Protein AF-M1ECK9-F1 (afdb_monomer_lite)

Radius of gyration: 35.49 Å; chains: 1; bounding box: 74×38×98 Å

Sequence (138 aa):
LPLVPSKYSMTVMIFIMMLSFYYFSRHVEKLARTLFLWKIEVHDQKERVYEMRRWNEALVTNMLPEHVARHFLGSKKRDEELYSQSYDEIGVMFASLPNFADFYTEESINNGGIECLRFLNEIISDFDSLLDNPKFRV

Structure (mmCIF, N/CA/C/O backbone):
data_AF-M1ECK9-F1
#
_entry.id   AF-M1ECK9-F1
#
loop_
_atom_site.group_PDB
_atom_site.id
_atom_site.type_symbol
_atom_site.label_atom_id
_atom_site.label_alt_id
_atom_site.label_comp_id
_atom_site.label_asym_id
_atom_site.label_entity_id
_atom_site.label_seq_id
_atom_site.pdbx_PDB_ins_code
_atom_site.Cartn_x
_atom_site.Cartn_y
_atom_site.Cartn_z
_atom_site.occupancy
_atom_site.B_iso_or_equiv
_atom_site.auth_seq_id
_atom_site.auth_comp_id
_atom_site.auth_asym_id
_atom_site.auth_atom_id
_atom_site.pdbx_PDB_model_num
ATOM 1 N N . LEU A 1 1 ? 34.138 -11.786 -71.401 1.00 45.06 1 LEU A N 1
ATOM 2 C CA . LEU A 1 1 ? 34.110 -10.950 -70.179 1.00 45.06 1 LEU A CA 1
ATOM 3 C C . LEU A 1 1 ? 34.814 -9.635 -70.494 1.00 45.06 1 LEU A C 1
ATOM 5 O O . LEU A 1 1 ? 36.039 -9.655 -70.552 1.00 45.06 1 LEU A O 1
ATOM 9 N N . PRO A 1 2 ? 34.117 -8.531 -70.807 1.00 53.25 2 PRO A N 1
ATOM 10 C CA . PRO A 1 2 ? 34.822 -7.294 -71.098 1.00 53.25 2 PRO A CA 1
ATOM 11 C C . PRO A 1 2 ? 35.329 -6.685 -69.784 1.00 53.25 2 PRO A C 1
ATOM 13 O O . PRO A 1 2 ? 34.576 -6.534 -68.822 1.00 53.25 2 PRO A O 1
ATOM 16 N N . LEU A 1 3 ? 36.626 -6.377 -69.754 1.00 62.03 3 LEU A N 1
ATOM 17 C CA . LEU A 1 3 ? 37.279 -5.590 -68.713 1.00 62.03 3 LEU A CA 1
ATOM 18 C C . LEU A 1 3 ? 36.614 -4.210 -68.661 1.00 62.03 3 LEU A C 1
ATOM 20 O O . LEU A 1 3 ? 36.785 -3.397 -69.570 1.00 62.03 3 LEU A O 1
ATOM 24 N N . VAL A 1 4 ? 35.868 -3.936 -67.592 1.00 64.38 4 VAL A N 1
ATOM 25 C CA . VAL A 1 4 ? 35.445 -2.570 -67.269 1.00 64.38 4 VAL A CA 1
ATOM 26 C C . VAL A 1 4 ? 36.720 -1.734 -67.080 1.00 64.38 4 VAL A C 1
ATOM 28 O O . VAL A 1 4 ? 37.612 -2.169 -66.345 1.00 64.38 4 VAL A O 1
ATOM 31 N N . PRO A 1 5 ? 36.864 -0.557 -67.720 1.00 67.94 5 PRO A N 1
ATOM 32 C CA . PRO A 1 5 ? 38.068 0.249 -67.564 1.00 67.94 5 PRO A CA 1
ATOM 33 C C . PRO A 1 5 ? 38.258 0.603 -66.082 1.00 67.94 5 PRO A C 1
ATOM 35 O O . PRO A 1 5 ? 37.333 1.111 -65.447 1.00 67.94 5 PRO A O 1
ATOM 38 N N . SER A 1 6 ? 39.456 0.349 -65.539 1.00 68.81 6 SER A N 1
ATOM 39 C CA . SER A 1 6 ? 39.804 0.471 -64.105 1.00 68.81 6 SER A 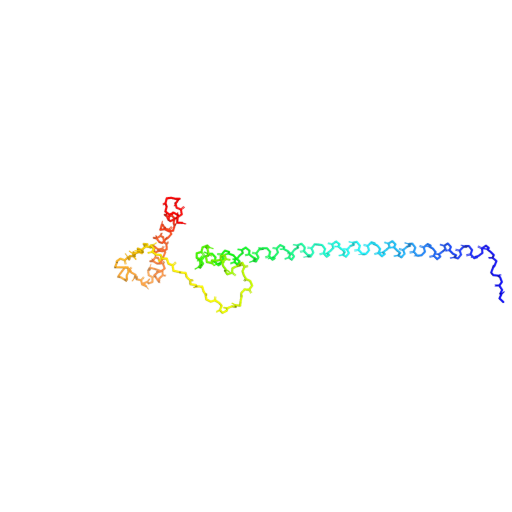CA 1
ATOM 40 C C . SER A 1 6 ? 39.309 1.773 -63.444 1.00 68.81 6 SER A C 1
ATOM 42 O O . SER A 1 6 ? 38.866 1.772 -62.295 1.00 68.81 6 SER A O 1
ATOM 44 N N . LYS A 1 7 ? 39.264 2.875 -64.207 1.00 67.88 7 LYS A N 1
ATOM 45 C CA . LYS A 1 7 ? 38.760 4.175 -63.741 1.00 67.88 7 LYS A CA 1
ATOM 46 C C . LYS A 1 7 ? 37.269 4.171 -63.372 1.00 67.88 7 LYS A C 1
ATOM 48 O O . LYS A 1 7 ? 36.920 4.724 -62.337 1.00 67.88 7 LYS A O 1
ATOM 53 N N . TYR A 1 8 ? 36.405 3.522 -64.156 1.00 80.44 8 TYR A N 1
ATOM 54 C CA . TYR A 1 8 ? 34.968 3.442 -63.852 1.00 80.44 8 TYR A CA 1
ATOM 55 C C . TYR A 1 8 ? 34.679 2.458 -62.714 1.00 80.44 8 TYR A C 1
ATOM 57 O O . TYR A 1 8 ? 33.779 2.695 -61.912 1.00 80.44 8 TYR A O 1
ATOM 65 N N . SER A 1 9 ? 35.483 1.394 -62.597 1.00 84.31 9 SER A N 1
ATOM 66 C CA . SER A 1 9 ? 35.371 0.420 -61.504 1.00 84.31 9 SER A CA 1
ATOM 67 C C . SER A 1 9 ? 35.571 1.076 -60.132 1.00 84.31 9 SER A C 1
ATOM 69 O O . SER A 1 9 ? 34.772 0.856 -59.225 1.00 84.31 9 SER A O 1
ATOM 71 N N . MET A 1 10 ? 36.591 1.930 -59.985 1.00 86.88 10 MET A N 1
ATOM 72 C CA . MET A 1 10 ? 36.863 2.636 -58.725 1.00 86.88 10 MET A CA 1
ATOM 73 C C . MET A 1 10 ? 35.740 3.606 -58.344 1.00 86.88 10 MET A C 1
ATOM 75 O O . MET A 1 10 ? 35.303 3.628 -57.195 1.00 86.88 10 MET A O 1
ATOM 79 N N . THR A 1 11 ? 35.223 4.377 -59.305 1.00 89.19 11 THR A N 1
ATOM 80 C CA . THR A 1 11 ? 34.117 5.314 -59.056 1.00 89.19 11 THR A CA 1
ATOM 81 C C . THR A 1 11 ? 32.846 4.591 -58.608 1.00 89.19 11 THR A C 1
ATOM 83 O O . THR A 1 11 ? 32.197 5.038 -57.664 1.00 89.19 11 THR A O 1
ATOM 86 N N . VAL A 1 12 ? 32.515 3.450 -59.224 1.00 91.31 12 VAL A N 1
ATOM 87 C CA . VAL A 1 12 ? 31.355 2.632 -58.832 1.00 91.31 12 VAL A CA 1
ATOM 88 C C . VAL A 1 12 ? 31.518 2.078 -57.414 1.00 91.31 12 VAL A C 1
ATOM 90 O O . VAL A 1 12 ? 30.580 2.156 -56.622 1.00 91.31 12 VAL A O 1
ATOM 93 N N . MET A 1 13 ? 32.707 1.585 -57.049 1.00 91.69 13 MET A N 1
ATOM 94 C CA . MET A 1 13 ? 32.967 1.092 -55.690 1.00 91.69 13 MET A CA 1
ATOM 95 C C . MET A 1 13 ? 32.823 2.190 -54.630 1.00 91.69 13 MET A C 1
ATOM 97 O O . MET A 1 13 ? 32.212 1.953 -53.588 1.00 91.69 13 MET A O 1
ATOM 101 N N . ILE A 1 14 ? 33.321 3.399 -54.904 1.00 92.50 14 ILE A N 1
ATOM 102 C CA . ILE A 1 14 ? 33.168 4.553 -54.003 1.00 92.50 14 ILE A CA 1
ATOM 103 C C . ILE A 1 14 ? 31.688 4.913 -53.834 1.00 92.50 14 ILE A C 1
ATOM 105 O O . ILE A 1 14 ? 31.247 5.175 -52.716 1.00 92.50 14 ILE A O 1
ATOM 109 N N . PHE A 1 15 ? 30.903 4.878 -54.914 1.00 94.75 15 PHE A N 1
ATOM 110 C CA . PHE A 1 15 ? 29.468 5.162 -54.859 1.00 94.75 15 PHE A CA 1
ATOM 111 C C . PHE A 1 15 ? 28.708 4.140 -54.001 1.00 94.75 15 PHE A C 1
ATOM 113 O O . PHE A 1 15 ? 27.903 4.515 -53.149 1.00 94.75 15 PHE A O 1
ATOM 120 N N . ILE A 1 16 ? 29.002 2.847 -54.174 1.00 95.62 16 ILE A N 1
ATOM 121 C CA . ILE A 1 16 ? 28.416 1.765 -53.368 1.00 95.62 16 ILE A CA 1
ATOM 122 C C . ILE A 1 16 ? 28.801 1.922 -51.894 1.00 95.62 16 ILE A C 1
ATOM 124 O O . ILE A 1 16 ? 27.951 1.794 -51.010 1.00 95.62 16 ILE A O 1
ATOM 128 N N . MET A 1 17 ? 30.066 2.239 -51.618 1.00 96.00 17 MET A N 1
ATOM 129 C CA . MET A 1 17 ? 30.554 2.486 -50.265 1.00 96.00 17 MET A CA 1
ATOM 130 C C . MET A 1 17 ? 29.840 3.687 -49.625 1.00 96.00 17 MET A C 1
ATOM 132 O O . MET A 1 17 ? 29.380 3.585 -48.490 1.00 96.00 17 MET A O 1
ATOM 136 N N . MET A 1 18 ? 29.675 4.794 -50.356 1.00 96.88 18 MET A N 1
ATOM 137 C CA . MET A 1 18 ? 28.958 5.983 -49.882 1.00 96.88 18 MET A CA 1
ATOM 138 C C . MET A 1 18 ? 27.501 5.662 -49.527 1.00 96.88 18 MET A C 1
ATOM 140 O O . MET A 1 18 ? 27.041 6.019 -48.442 1.00 96.88 18 MET A O 1
ATOM 144 N N . LEU A 1 19 ? 26.786 4.956 -50.409 1.00 97.31 19 LEU A N 1
ATOM 145 C CA . LEU A 1 19 ? 25.414 4.517 -50.147 1.00 97.31 19 LEU A CA 1
ATOM 146 C C . LEU A 1 19 ? 25.354 3.604 -48.918 1.00 97.31 19 LEU A C 1
ATOM 148 O O . LEU A 1 19 ? 24.500 3.793 -48.056 1.00 97.31 19 LEU A O 1
ATOM 152 N N . SER A 1 20 ? 26.290 2.663 -48.792 1.00 97.31 20 SER A N 1
ATOM 153 C CA . SER A 1 20 ? 26.352 1.743 -47.650 1.00 97.31 20 SER A CA 1
ATOM 154 C C . SER A 1 20 ? 26.559 2.489 -46.332 1.00 97.31 20 SER A C 1
ATOM 156 O O . SER A 1 20 ? 25.827 2.247 -45.373 1.00 97.31 20 SER A O 1
ATOM 158 N N . PHE A 1 21 ? 27.490 3.449 -46.286 1.00 97.75 21 PHE A N 1
ATOM 159 C CA . PHE A 1 21 ? 27.703 4.290 -45.105 1.00 97.75 21 PHE A CA 1
ATOM 160 C C . PHE A 1 21 ? 26.487 5.156 -44.781 1.00 97.75 21 PHE A C 1
ATOM 162 O O . PHE A 1 21 ? 26.138 5.297 -43.608 1.00 97.75 21 PHE A O 1
ATOM 169 N N . TYR A 1 22 ? 25.808 5.695 -45.796 1.00 97.25 22 TYR A N 1
ATOM 170 C CA . TYR A 1 22 ? 24.571 6.445 -45.602 1.00 97.25 22 TYR A CA 1
ATOM 171 C C . TYR A 1 22 ? 23.481 5.573 -44.963 1.00 97.25 22 TYR A C 1
ATOM 173 O O . TYR A 1 22 ? 22.895 5.957 -43.948 1.00 97.25 22 TYR A O 1
ATOM 181 N N . TYR A 1 23 ? 23.242 4.375 -45.507 1.00 97.94 23 TYR A N 1
ATOM 182 C CA . TYR A 1 23 ? 22.274 3.430 -44.949 1.00 97.94 23 TYR A CA 1
ATOM 183 C C . TYR A 1 23 ? 22.650 2.991 -43.535 1.00 97.94 23 TYR A C 1
ATOM 185 O O . TYR A 1 23 ? 21.785 2.970 -42.661 1.00 97.94 23 TYR A O 1
ATOM 193 N N . PHE A 1 24 ? 23.925 2.694 -43.288 1.00 97.62 24 PHE A N 1
ATOM 194 C CA . PHE A 1 24 ? 24.412 2.308 -41.968 1.00 97.62 24 PHE A CA 1
ATOM 195 C C . PHE A 1 24 ? 24.209 3.427 -40.940 1.00 97.62 24 PHE A C 1
ATOM 197 O O . PHE A 1 24 ? 23.652 3.186 -39.871 1.00 97.62 24 PHE A O 1
ATOM 204 N N . SER A 1 25 ? 24.567 4.667 -41.284 1.00 96.88 25 SER A N 1
ATOM 205 C CA . SER A 1 25 ? 24.356 5.834 -40.422 1.00 96.88 25 SER A CA 1
ATOM 206 C C . SER A 1 25 ? 22.873 6.026 -40.084 1.00 96.88 25 SER A C 1
ATOM 208 O O . SER A 1 25 ? 22.512 6.153 -38.912 1.00 96.88 25 SER A O 1
ATOM 210 N N . ARG A 1 26 ? 21.989 5.933 -41.087 1.00 97.44 26 ARG A N 1
ATOM 211 C CA . ARG A 1 26 ? 20.533 5.991 -40.883 1.00 97.44 26 ARG A CA 1
ATOM 212 C C . ARG A 1 26 ? 20.005 4.840 -40.030 1.00 97.44 26 ARG A C 1
ATOM 214 O O . ARG A 1 26 ? 19.093 5.046 -39.233 1.00 97.44 26 ARG A O 1
ATOM 221 N N . HIS A 1 27 ? 20.544 3.637 -40.198 1.00 97.44 27 HIS A N 1
ATOM 222 C CA . HIS A 1 27 ? 20.158 2.469 -39.413 1.00 97.44 27 HIS A CA 1
ATOM 223 C C . HIS A 1 27 ? 20.534 2.643 -37.936 1.00 97.44 27 HIS A C 1
ATOM 225 O O . HIS A 1 27 ? 19.696 2.420 -37.065 1.00 97.44 27 HIS A O 1
ATOM 231 N N . VAL A 1 28 ? 21.758 3.098 -37.652 1.00 98.12 28 VAL A N 1
ATOM 232 C CA . VAL A 1 28 ? 22.225 3.377 -36.284 1.00 98.12 28 VAL A CA 1
ATOM 233 C C . VAL A 1 28 ? 21.376 4.465 -35.624 1.00 98.12 28 VAL A C 1
ATOM 235 O O . VAL A 1 28 ? 20.962 4.293 -34.480 1.00 98.12 28 VAL A O 1
ATOM 238 N N . GLU A 1 29 ? 21.047 5.544 -36.342 1.00 97.81 29 GLU A N 1
ATOM 239 C CA . GLU A 1 29 ? 20.184 6.610 -35.818 1.00 97.81 29 GLU A CA 1
ATOM 240 C C . GLU A 1 29 ? 18.790 6.081 -35.437 1.00 97.81 29 GLU A C 1
ATOM 242 O O . GLU A 1 29 ? 18.288 6.364 -34.347 1.00 97.81 29 GLU A O 1
ATOM 247 N N . LYS A 1 30 ? 18.170 5.276 -36.311 1.00 97.69 30 LYS A N 1
ATOM 248 C CA . LYS A 1 30 ? 16.866 4.654 -36.036 1.00 97.69 30 LYS A CA 1
ATOM 249 C C . LYS A 1 30 ? 16.932 3.728 -34.826 1.00 97.69 30 LYS A C 1
ATOM 251 O O . LYS A 1 30 ? 16.093 3.842 -33.939 1.00 97.69 30 LYS A O 1
ATOM 256 N N . LEU A 1 31 ? 17.947 2.867 -34.761 1.00 97.88 31 LEU A N 1
ATOM 257 C CA . LEU A 1 31 ? 18.145 1.940 -33.650 1.00 97.88 31 LEU A CA 1
ATOM 258 C C . LEU A 1 31 ? 18.339 2.686 -32.323 1.00 97.88 31 LEU A C 1
ATOM 260 O O . LEU A 1 31 ? 17.712 2.329 -31.329 1.00 97.88 31 LEU A O 1
ATOM 264 N N . ALA A 1 32 ? 19.124 3.767 -32.314 1.00 97.69 32 ALA A N 1
ATOM 265 C CA . ALA A 1 32 ? 19.313 4.603 -31.132 1.00 97.69 32 ALA A CA 1
ATOM 266 C C . ALA A 1 32 ? 17.997 5.244 -30.658 1.00 97.69 32 ALA A C 1
ATOM 268 O O . ALA A 1 32 ? 17.695 5.216 -29.465 1.00 97.69 32 ALA A O 1
ATOM 269 N N . ARG A 1 33 ? 17.178 5.769 -31.583 1.00 97.94 33 ARG A N 1
ATOM 270 C CA . ARG A 1 33 ? 15.860 6.341 -31.255 1.00 97.94 33 ARG A CA 1
ATOM 271 C C . ARG A 1 33 ? 14.902 5.286 -30.703 1.00 97.94 33 ARG A C 1
ATOM 273 O O . ARG A 1 33 ? 14.249 5.538 -29.696 1.00 97.94 33 ARG A O 1
ATOM 280 N N . THR A 1 34 ? 14.841 4.104 -31.314 1.00 97.94 34 THR A N 1
ATOM 281 C CA . THR A 1 34 ? 13.994 3.005 -30.828 1.00 97.94 34 THR A CA 1
ATOM 282 C C . THR A 1 34 ? 14.428 2.536 -29.443 1.00 97.94 34 THR A C 1
ATOM 284 O O . THR A 1 34 ? 13.582 2.400 -28.565 1.00 97.94 34 THR A O 1
ATOM 287 N N . LEU A 1 35 ? 15.733 2.361 -29.210 1.00 98.06 35 LEU A N 1
ATOM 288 C CA . LEU A 1 35 ? 16.261 1.998 -27.892 1.00 98.06 35 LEU A CA 1
ATOM 289 C C . LEU A 1 35 ? 15.927 3.046 -26.832 1.00 98.06 35 LEU A C 1
ATOM 291 O O . LEU A 1 35 ? 15.585 2.692 -25.707 1.00 98.06 35 LEU A O 1
ATOM 295 N N . PHE A 1 36 ? 16.004 4.329 -27.183 1.00 97.75 36 PHE A N 1
ATOM 296 C CA . PHE A 1 36 ? 15.632 5.406 -26.276 1.00 97.75 36 PHE A CA 1
ATOM 297 C C . PHE A 1 36 ? 14.145 5.352 -25.905 1.00 97.75 36 PHE A C 1
ATOM 299 O O . PHE A 1 36 ? 13.814 5.404 -24.722 1.00 97.75 36 PHE A O 1
ATOM 306 N N . LEU A 1 37 ? 13.259 5.177 -26.890 1.00 98.00 37 LEU A N 1
ATOM 307 C CA . LEU A 1 37 ? 11.820 5.044 -26.647 1.00 98.00 37 LEU A CA 1
ATOM 308 C C . LEU A 1 37 ? 11.496 3.811 -25.798 1.00 98.00 37 LEU A C 1
ATOM 310 O O . LEU A 1 37 ? 10.756 3.916 -24.827 1.00 98.00 37 LEU A O 1
ATOM 314 N N . TRP A 1 38 ? 12.101 2.660 -26.101 1.00 98.19 38 TRP A N 1
ATOM 315 C CA . TRP A 1 38 ? 11.945 1.450 -25.291 1.00 98.19 38 TRP A CA 1
ATOM 316 C C . TRP A 1 38 ? 12.459 1.628 -23.866 1.00 98.19 38 TRP A C 1
ATOM 318 O O . TRP A 1 38 ? 11.846 1.130 -22.929 1.00 98.19 38 TRP A O 1
ATOM 328 N N . LYS A 1 39 ? 13.564 2.355 -23.679 1.00 98.00 39 LYS A N 1
ATOM 329 C CA . LYS A 1 39 ? 14.086 2.663 -22.346 1.00 98.00 39 LYS A CA 1
ATOM 330 C C . LYS A 1 39 ? 13.096 3.503 -21.538 1.00 98.00 39 LYS A C 1
ATOM 332 O O . LYS A 1 39 ? 12.933 3.229 -20.352 1.00 98.00 39 LYS A O 1
ATOM 337 N N . ILE A 1 40 ? 12.460 4.498 -22.160 1.00 97.56 40 ILE A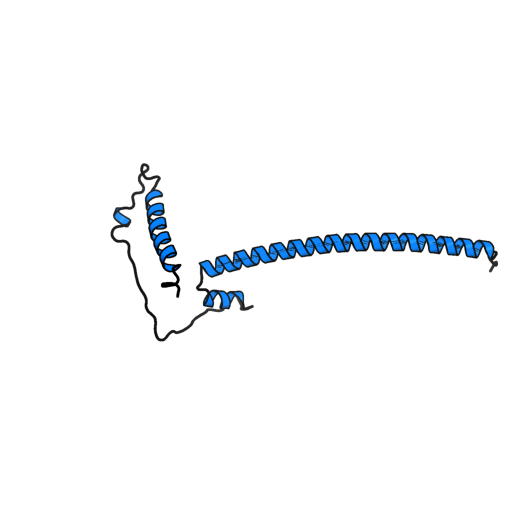 N 1
ATOM 338 C CA . ILE A 1 40 ? 11.415 5.307 -21.515 1.00 97.56 40 ILE A CA 1
ATOM 339 C C . ILE A 1 40 ? 10.220 4.428 -21.151 1.00 97.56 40 ILE A C 1
ATOM 341 O O . ILE A 1 40 ? 9.810 4.434 -19.997 1.00 97.56 40 ILE A O 1
ATOM 345 N N . GLU A 1 41 ? 9.722 3.627 -22.092 1.00 97.69 41 GLU A N 1
ATOM 346 C CA . GLU A 1 41 ? 8.576 2.743 -21.857 1.00 97.69 41 GLU A CA 1
ATOM 347 C C . GLU A 1 41 ? 8.848 1.764 -20.707 1.00 97.69 41 GLU A C 1
ATOM 349 O O . GLU A 1 41 ? 8.057 1.642 -19.780 1.00 97.69 41 GLU A O 1
ATOM 354 N N . VAL A 1 42 ? 10.011 1.107 -20.701 1.00 98.31 42 VAL A N 1
ATOM 355 C CA . VAL A 1 42 ? 10.399 0.196 -19.613 1.00 98.31 42 VAL A CA 1
ATOM 356 C C . VAL A 1 42 ? 10.502 0.928 -18.275 1.00 98.31 42 VAL A C 1
ATOM 358 O O . VAL A 1 42 ? 10.171 0.351 -17.239 1.00 98.31 42 VAL A O 1
ATOM 361 N N . HIS A 1 43 ? 10.968 2.177 -18.268 1.00 97.75 43 HIS A N 1
ATOM 362 C CA . HIS A 1 43 ? 11.053 2.973 -17.048 1.00 97.75 43 HIS A CA 1
ATOM 363 C C . HIS A 1 43 ? 9.667 3.313 -16.488 1.00 97.75 43 HIS A C 1
ATOM 365 O O . HIS A 1 43 ? 9.428 3.092 -15.305 1.00 97.75 43 HIS A O 1
ATOM 371 N N . ASP A 1 44 ? 8.755 3.754 -17.347 1.00 97.88 44 ASP A N 1
ATOM 372 C CA . ASP A 1 44 ? 7.374 4.096 -17.007 1.00 97.88 44 ASP A CA 1
ATOM 373 C C . ASP A 1 44 ? 6.573 2.862 -16.539 1.00 97.88 44 ASP A C 1
ATOM 375 O O . ASP A 1 44 ? 5.918 2.874 -15.497 1.00 97.88 44 ASP A O 1
ATOM 379 N N . GLN A 1 45 ? 6.722 1.722 -17.225 1.00 97.12 45 GLN A N 1
ATOM 380 C CA . GLN A 1 45 ? 6.162 0.441 -16.773 1.00 97.12 45 GLN A CA 1
ATOM 381 C C . GLN A 1 45 ? 6.716 0.024 -15.406 1.00 97.12 45 GLN A C 1
ATOM 383 O O . GLN A 1 45 ? 5.976 -0.451 -14.544 1.00 97.12 45 GLN A O 1
ATOM 388 N N . LYS A 1 46 ? 8.023 0.205 -15.188 1.00 97.50 46 LYS A N 1
ATOM 389 C CA . LYS A 1 46 ? 8.668 -0.092 -13.908 1.00 97.50 46 LYS A CA 1
ATOM 390 C C . LYS A 1 46 ? 8.093 0.782 -12.791 1.00 97.50 46 LYS A C 1
ATOM 392 O O . LYS A 1 46 ? 7.814 0.254 -11.719 1.00 97.50 46 LYS A O 1
ATOM 397 N N . GLU A 1 47 ? 7.892 2.073 -13.033 1.00 97.69 47 GLU A N 1
ATOM 398 C CA . GLU A 1 47 ? 7.293 3.000 -12.068 1.00 97.69 47 GLU A CA 1
ATOM 399 C C . GLU A 1 47 ? 5.856 2.602 -11.709 1.00 97.69 47 GLU A C 1
ATOM 401 O O . GLU A 1 47 ? 5.568 2.392 -10.530 1.00 97.69 47 GLU A O 1
ATOM 406 N N . ARG A 1 48 ? 5.004 2.329 -12.707 1.00 96.94 48 ARG A N 1
ATOM 407 C CA . ARG A 1 48 ? 3.643 1.809 -12.480 1.00 96.94 48 ARG A CA 1
ATOM 408 C C . ARG A 1 48 ? 3.616 0.544 -11.624 1.00 96.94 48 ARG A C 1
ATOM 410 O O . ARG A 1 48 ? 2.795 0.419 -10.717 1.00 96.94 48 ARG A O 1
ATOM 417 N N . VAL A 1 49 ? 4.512 -0.406 -11.897 1.00 96.06 49 VAL A N 1
ATOM 418 C CA . VAL A 1 49 ? 4.604 -1.651 -11.119 1.00 96.06 49 VAL A CA 1
ATOM 419 C C . VAL A 1 49 ? 5.019 -1.374 -9.673 1.00 96.06 49 VAL A C 1
ATOM 421 O O . VAL A 1 49 ? 4.498 -2.017 -8.760 1.00 96.06 49 VAL A O 1
ATOM 424 N N . TYR A 1 50 ? 5.921 -0.420 -9.427 1.00 95.88 50 TYR A N 1
ATOM 425 C CA . TYR A 1 50 ? 6.279 -0.039 -8.059 1.00 95.88 50 TYR A CA 1
ATOM 426 C C . TYR A 1 50 ? 5.130 0.616 -7.309 1.00 95.88 50 TYR A C 1
ATOM 428 O O . TYR A 1 50 ? 4.928 0.294 -6.139 1.00 95.88 50 TYR A O 1
ATOM 436 N N . GLU A 1 51 ? 4.387 1.511 -7.955 1.00 96.12 51 GLU A N 1
ATOM 437 C CA . GLU A 1 51 ? 3.210 2.122 -7.343 1.00 96.12 51 GLU A CA 1
ATOM 438 C C . GLU A 1 51 ? 2.187 1.051 -6.986 1.00 96.12 51 GLU A C 1
ATOM 440 O O . GLU A 1 51 ? 1.789 0.950 -5.828 1.00 96.12 51 GLU A O 1
ATOM 445 N N . MET A 1 52 ? 1.838 0.182 -7.936 1.00 93.50 52 MET A N 1
ATOM 446 C CA . MET A 1 52 ? 0.904 -0.918 -7.703 1.00 93.50 52 MET A CA 1
ATOM 447 C C . MET A 1 52 ? 1.355 -1.819 -6.551 1.00 93.50 52 MET A C 1
ATOM 449 O O . MET A 1 52 ? 0.543 -2.193 -5.707 1.00 93.50 52 MET A O 1
ATOM 453 N N . ARG A 1 53 ? 2.653 -2.134 -6.475 1.00 91.62 53 ARG A N 1
ATOM 454 C CA . ARG A 1 53 ? 3.211 -2.908 -5.364 1.00 91.62 53 ARG A CA 1
ATOM 455 C C . ARG A 1 53 ? 3.049 -2.185 -4.029 1.00 91.62 53 ARG A C 1
ATOM 457 O O . ARG A 1 53 ? 2.647 -2.824 -3.067 1.00 91.62 53 ARG A O 1
ATOM 464 N N . ARG A 1 54 ? 3.330 -0.880 -3.972 1.00 92.75 54 ARG A N 1
ATOM 465 C CA . ARG A 1 54 ? 3.188 -0.068 -2.754 1.00 92.75 54 ARG A CA 1
ATOM 466 C C . ARG A 1 54 ? 1.735 -0.013 -2.283 1.00 92.75 54 ARG A C 1
ATOM 468 O O . ARG A 1 54 ? 1.482 -0.194 -1.099 1.00 92.75 54 ARG A O 1
ATOM 475 N N . TRP A 1 55 ? 0.795 0.206 -3.202 1.00 92.75 55 TRP A N 1
ATOM 476 C CA . TRP A 1 55 ? -0.636 0.205 -2.894 1.00 92.75 55 TRP A CA 1
ATOM 477 C C . TRP A 1 55 ? -1.108 -1.162 -2.397 1.00 92.75 55 TRP A C 1
ATOM 479 O O . TRP A 1 55 ? -1.807 -1.234 -1.394 1.00 92.75 55 TRP A O 1
ATOM 489 N N . ASN A 1 56 ? -0.695 -2.246 -3.057 1.00 90.38 56 ASN A N 1
ATOM 490 C CA . ASN A 1 56 ? -1.048 -3.602 -2.640 1.00 90.38 56 ASN A CA 1
ATOM 491 C C . ASN A 1 56 ? -0.476 -3.932 -1.251 1.00 90.38 56 ASN A C 1
ATOM 493 O O . ASN A 1 56 ? -1.196 -4.405 -0.380 1.00 90.38 56 ASN A O 1
ATOM 497 N N . GLU A 1 57 ? 0.792 -3.598 -1.007 1.00 90.88 57 GLU A N 1
ATOM 498 C CA . GLU A 1 57 ? 1.423 -3.776 0.301 1.00 90.88 57 GLU A CA 1
ATOM 499 C C . GLU A 1 57 ? 0.676 -3.005 1.399 1.00 90.88 57 GLU A C 1
ATOM 501 O O . GLU A 1 57 ? 0.318 -3.610 2.405 1.00 90.88 57 GLU A O 1
ATOM 506 N N . ALA A 1 58 ? 0.339 -1.731 1.164 1.00 91.31 58 ALA A N 1
ATOM 507 C CA . ALA A 1 58 ? -0.432 -0.917 2.106 1.00 91.31 58 ALA A CA 1
ATOM 508 C C . ALA A 1 58 ? -1.830 -1.496 2.394 1.00 91.31 58 ALA A C 1
ATOM 510 O O . ALA A 1 58 ? -2.280 -1.509 3.539 1.00 91.31 58 ALA A O 1
ATOM 511 N N . LEU A 1 59 ? -2.520 -2.008 1.369 1.00 92.19 59 LEU A N 1
ATOM 512 C CA . LEU A 1 59 ? -3.823 -2.655 1.534 1.00 92.19 59 LEU A CA 1
ATOM 513 C C . LEU A 1 59 ? -3.721 -3.922 2.386 1.00 92.19 59 LEU A C 1
ATOM 515 O O . LEU A 1 59 ? -4.539 -4.130 3.279 1.00 92.19 59 LEU A O 1
ATOM 519 N N . VAL A 1 60 ? -2.712 -4.757 2.137 1.00 90.19 60 VAL A N 1
ATOM 520 C CA . VAL A 1 60 ? -2.511 -5.996 2.895 1.00 90.19 60 VAL A CA 1
ATOM 521 C C . VAL A 1 60 ? -2.161 -5.695 4.351 1.00 90.19 60 VAL A C 1
ATOM 523 O O . VAL A 1 60 ? -2.717 -6.333 5.242 1.00 90.19 60 VAL A O 1
ATOM 526 N N . THR A 1 61 ? -1.310 -4.702 4.619 1.00 89.88 61 THR A N 1
ATOM 527 C CA . THR A 1 61 ? -0.956 -4.306 5.994 1.00 89.88 61 THR A CA 1
ATOM 528 C C . THR A 1 61 ? -2.105 -3.651 6.757 1.00 89.88 61 THR A C 1
ATOM 530 O O . THR A 1 61 ? -2.106 -3.691 7.980 1.00 89.88 61 THR A O 1
ATOM 533 N N . ASN A 1 62 ? -3.099 -3.086 6.064 1.00 90.81 62 ASN A N 1
ATOM 534 C CA . ASN A 1 62 ? -4.316 -2.578 6.706 1.00 90.81 62 ASN A CA 1
ATOM 535 C C . ASN A 1 62 ? -5.274 -3.701 7.139 1.00 90.81 62 ASN A C 1
ATOM 537 O O . ASN A 1 62 ? -6.115 -3.484 8.005 1.00 90.81 62 ASN A O 1
ATOM 541 N N . MET A 1 63 ? -5.182 -4.888 6.530 1.00 91.19 63 MET A N 1
ATOM 542 C CA . MET A 1 63 ? -6.045 -6.032 6.855 1.00 91.19 63 MET A CA 1
ATOM 543 C C . MET A 1 63 ? -5.375 -7.045 7.786 1.00 91.19 63 MET A C 1
ATOM 545 O O . MET A 1 63 ? -6.060 -7.730 8.543 1.00 91.19 63 MET A O 1
ATOM 549 N N . LEU A 1 64 ? -4.051 -7.189 7.694 1.00 91.94 64 LEU A N 1
ATOM 550 C CA . LEU A 1 64 ? -3.285 -8.223 8.382 1.00 91.94 64 LEU A CA 1
ATOM 551 C C . LEU A 1 64 ? -2.168 -7.610 9.235 1.00 91.94 64 LEU A C 1
ATOM 553 O O . LEU A 1 64 ? -1.508 -6.671 8.786 1.00 91.94 64 LEU A O 1
ATOM 557 N N . PRO A 1 65 ? -1.855 -8.201 10.403 1.00 90.56 65 PRO A N 1
ATOM 558 C CA . PRO A 1 65 ? -0.663 -7.836 11.162 1.00 90.56 65 PRO A CA 1
ATOM 559 C C . PRO A 1 65 ? 0.614 -7.960 10.317 1.00 90.56 65 PRO A C 1
ATOM 561 O O . PRO A 1 65 ? 0.732 -8.866 9.489 1.00 90.56 65 PRO A O 1
ATOM 564 N N . GLU A 1 66 ? 1.613 -7.107 10.571 1.00 87.38 66 GLU A N 1
ATOM 565 C CA . GLU A 1 66 ? 2.820 -6.982 9.734 1.00 87.38 66 GLU A CA 1
ATOM 566 C C . GLU A 1 66 ? 3.541 -8.322 9.481 1.00 87.38 66 GLU A C 1
ATOM 568 O O . GLU A 1 66 ? 3.931 -8.634 8.353 1.00 87.38 66 GLU A O 1
ATOM 573 N N . HIS A 1 67 ? 3.698 -9.154 10.514 1.00 87.94 67 HIS A N 1
ATOM 574 C CA . HIS A 1 67 ? 4.372 -10.451 10.391 1.00 87.94 67 HIS A CA 1
ATOM 575 C C . HIS A 1 67 ? 3.586 -11.451 9.525 1.00 87.94 67 HIS A C 1
ATOM 577 O O . HIS A 1 67 ? 4.193 -12.230 8.787 1.00 87.94 67 HIS A O 1
ATOM 583 N N . VAL A 1 68 ? 2.250 -11.393 9.563 1.00 89.50 68 VAL A N 1
ATOM 584 C CA . VAL A 1 68 ? 1.364 -12.214 8.726 1.00 89.50 68 VAL A CA 1
ATOM 585 C C . VAL A 1 68 ? 1.377 -11.694 7.289 1.00 89.50 68 VAL A C 1
ATOM 587 O O . VAL A 1 68 ? 1.537 -12.475 6.356 1.00 89.50 68 VAL A O 1
ATOM 590 N N . ALA A 1 69 ? 1.312 -10.374 7.090 1.00 89.62 69 ALA A N 1
ATOM 591 C CA . ALA A 1 69 ? 1.399 -9.749 5.770 1.00 89.62 69 ALA A CA 1
ATOM 592 C C . ALA A 1 69 ? 2.683 -10.159 5.025 1.00 89.62 69 ALA A C 1
ATOM 594 O O . ALA A 1 69 ? 2.632 -10.551 3.858 1.00 89.62 69 ALA A O 1
ATOM 595 N N . ARG A 1 70 ? 3.835 -10.166 5.713 1.00 86.12 70 ARG A N 1
ATOM 596 C CA . ARG A 1 70 ? 5.116 -10.627 5.143 1.00 86.12 70 ARG A CA 1
ATOM 597 C C . ARG A 1 70 ? 5.080 -12.089 4.690 1.00 86.12 70 ARG A C 1
ATOM 599 O O . ARG A 1 70 ? 5.721 -12.419 3.692 1.00 86.12 70 ARG A O 1
ATOM 606 N N . HIS A 1 71 ? 4.335 -12.954 5.383 1.00 86.25 71 HIS A N 1
ATOM 607 C CA . HIS A 1 71 ? 4.168 -14.356 4.990 1.00 86.25 71 HIS A CA 1
ATOM 608 C C . HIS A 1 71 ? 3.505 -14.482 3.612 1.00 86.25 71 HIS A C 1
ATOM 610 O O . HIS A 1 71 ? 3.972 -15.255 2.773 1.00 86.25 71 HIS A O 1
ATOM 616 N N . PHE A 1 72 ? 2.458 -13.691 3.364 1.00 84.00 72 PHE A N 1
ATOM 617 C CA . PHE A 1 72 ? 1.695 -13.721 2.113 1.00 84.00 72 PHE A CA 1
ATOM 618 C C . PHE A 1 72 ? 2.360 -12.926 0.980 1.00 84.00 72 PHE A C 1
ATOM 620 O O . PHE A 1 72 ? 2.340 -13.366 -0.165 1.00 84.00 72 PHE A O 1
ATOM 627 N N . LEU A 1 73 ? 3.020 -11.803 1.278 1.00 84.38 73 LEU A N 1
ATOM 628 C CA . LEU A 1 73 ? 3.707 -10.986 0.266 1.00 84.38 73 LEU A CA 1
ATOM 629 C C . LEU A 1 73 ? 5.047 -11.592 -0.194 1.00 84.38 73 LEU A C 1
ATOM 631 O O . LEU A 1 73 ? 5.494 -11.333 -1.312 1.00 84.38 73 LEU A O 1
ATOM 635 N N . GLY A 1 74 ? 5.715 -12.371 0.665 1.00 73.62 74 GLY A N 1
ATOM 636 C CA . GLY A 1 74 ? 7.046 -12.928 0.402 1.00 73.62 74 GLY A CA 1
ATOM 637 C C . GLY A 1 74 ? 7.059 -14.281 -0.313 1.00 73.62 74 GLY A C 1
ATOM 638 O O . GLY A 1 74 ? 8.114 -14.713 -0.780 1.00 73.62 74 GLY A O 1
ATOM 639 N N . SER A 1 75 ? 5.921 -14.969 -0.403 1.00 64.19 75 SER A N 1
ATOM 640 C CA . SER A 1 75 ? 5.860 -16.343 -0.894 1.00 64.19 75 SER A CA 1
ATOM 641 C C . SER A 1 75 ? 5.039 -16.446 -2.176 1.00 64.19 75 SER A C 1
ATOM 643 O O . SER A 1 75 ? 3.903 -15.993 -2.225 1.00 64.19 75 SER A O 1
ATOM 645 N N . LYS A 1 76 ? 5.571 -17.115 -3.210 1.00 62.97 76 LYS A N 1
ATOM 646 C CA . LYS A 1 76 ? 4.771 -17.611 -4.350 1.00 62.97 76 LYS A CA 1
ATOM 647 C C . LYS A 1 76 ? 3.932 -18.822 -3.913 1.00 62.97 76 LYS A C 1
ATOM 649 O O . LYS A 1 76 ? 4.039 -19.901 -4.496 1.00 62.97 76 LYS A O 1
ATOM 654 N N . LYS A 1 77 ? 3.189 -18.682 -2.820 1.00 60.97 77 LYS A N 1
ATOM 655 C CA . LYS A 1 77 ? 2.301 -19.729 -2.327 1.00 60.97 77 LYS A CA 1
ATOM 656 C C . LYS A 1 77 ? 1.013 -19.700 -3.128 1.00 60.97 77 LYS A C 1
ATOM 658 O O . LYS A 1 77 ? 0.624 -18.670 -3.667 1.00 60.97 77 LYS A O 1
ATOM 663 N N . ARG A 1 78 ? 0.415 -20.878 -3.274 1.00 63.50 78 ARG A N 1
ATOM 664 C CA . ARG A 1 78 ? -0.889 -21.032 -3.920 1.00 63.50 78 ARG A CA 1
ATOM 665 C C . ARG A 1 78 ? -1.923 -20.314 -3.055 1.00 63.50 78 ARG A C 1
ATOM 667 O O . ARG A 1 78 ? -1.812 -20.381 -1.834 1.00 63.50 78 ARG A O 1
ATOM 674 N N . ASP A 1 79 ? -2.926 -19.711 -3.684 1.00 65.00 79 ASP A N 1
ATOM 675 C CA . ASP A 1 79 ? -3.968 -18.894 -3.036 1.00 65.00 79 ASP A CA 1
ATOM 676 C C . ASP A 1 79 ? -4.776 -19.626 -1.934 1.00 65.00 79 ASP A C 1
ATOM 678 O O . ASP A 1 79 ? -5.563 -19.008 -1.226 1.00 65.00 79 ASP A O 1
ATOM 682 N N . GLU A 1 80 ? -4.574 -20.935 -1.752 1.00 70.69 80 GLU A N 1
ATOM 683 C CA . GLU A 1 80 ? -5.292 -21.795 -0.799 1.00 70.69 80 GLU A CA 1
ATOM 684 C C . GLU A 1 80 ? -4.517 -22.099 0.502 1.00 70.69 80 GLU A C 1
ATOM 686 O O . GLU A 1 80 ? -4.989 -22.873 1.335 1.00 70.69 80 GLU A O 1
ATOM 691 N N . GLU A 1 81 ? -3.311 -21.556 0.702 1.00 79.38 81 GLU A N 1
ATOM 692 C CA . GLU A 1 81 ? -2.523 -21.867 1.902 1.00 79.38 81 GLU A CA 1
ATOM 693 C C . GLU A 1 81 ? -2.961 -21.040 3.124 1.00 79.38 81 GLU A C 1
ATOM 695 O O . GLU A 1 81 ? -2.783 -19.824 3.177 1.00 79.38 81 GLU A O 1
ATOM 700 N N . LEU A 1 82 ? -3.512 -21.721 4.132 1.00 86.06 82 LEU A N 1
ATOM 701 C CA . LEU A 1 82 ? -3.923 -21.120 5.402 1.00 86.06 82 LEU A CA 1
ATOM 702 C C . LEU A 1 82 ? -2.714 -20.840 6.313 1.00 86.06 82 LEU A C 1
ATOM 704 O O . LEU A 1 82 ? -1.789 -21.648 6.399 1.00 86.06 82 LEU A O 1
ATOM 708 N N . TYR A 1 83 ? -2.762 -19.729 7.053 1.00 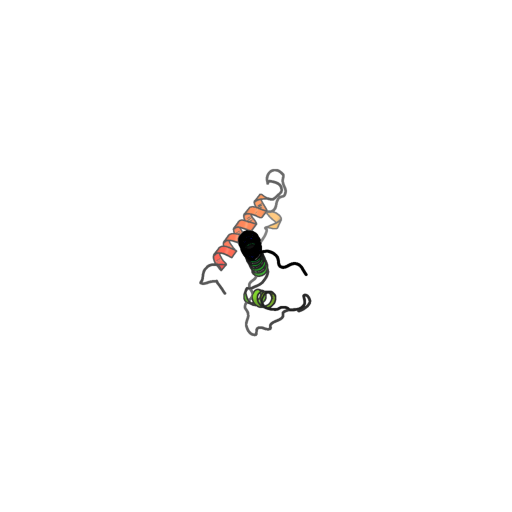86.88 83 TYR A N 1
ATOM 709 C CA . TYR A 1 83 ? -1.777 -19.379 8.082 1.00 86.88 83 TYR A CA 1
ATOM 710 C C . TYR A 1 83 ? -2.325 -19.663 9.486 1.00 86.88 83 TYR A C 1
ATOM 712 O O . TYR A 1 83 ? -3.440 -19.262 9.810 1.00 86.88 83 TYR A O 1
ATOM 720 N N . SER A 1 84 ? -1.534 -20.324 10.333 1.00 91.00 84 SER A N 1
ATOM 721 C CA . SER A 1 84 ? -1.865 -20.578 11.740 1.00 91.00 84 SER A CA 1
ATOM 722 C C . SER A 1 84 ? -0.594 -20.630 12.585 1.00 91.00 84 SER A C 1
ATOM 724 O O . SER A 1 84 ? 0.367 -21.303 12.212 1.00 91.00 84 SER A O 1
ATOM 726 N N . GLN A 1 85 ? -0.605 -19.963 13.741 1.00 90.88 85 GLN A N 1
ATOM 727 C CA . GLN A 1 85 ? 0.496 -19.959 14.704 1.00 90.88 85 GLN A CA 1
ATOM 728 C C . GLN A 1 85 ? -0.051 -20.030 16.135 1.00 90.88 85 GLN A C 1
ATOM 730 O O . GLN A 1 85 ? -0.982 -19.306 16.480 1.00 90.88 85 GLN A O 1
ATOM 735 N N . SER A 1 86 ? 0.530 -20.909 16.955 1.00 94.62 86 SER A N 1
ATOM 736 C CA . SER A 1 86 ? 0.205 -21.028 18.382 1.00 94.62 86 SER A CA 1
ATOM 737 C C . SER A 1 86 ? 1.097 -20.107 19.211 1.00 94.62 86 SER A C 1
ATOM 739 O O . SER A 1 86 ? 2.283 -19.968 18.906 1.00 94.62 86 SER A O 1
ATOM 741 N N . TYR A 1 87 ? 0.532 -19.525 20.267 1.00 93.88 87 TYR A N 1
ATOM 742 C CA . TYR A 1 87 ? 1.229 -18.682 21.236 1.00 93.88 87 TYR A CA 1
ATOM 743 C C . TYR A 1 87 ? 0.908 -19.170 22.649 1.00 93.88 87 TYR A C 1
ATOM 745 O O . TYR A 1 87 ? -0.257 -19.422 22.952 1.00 93.88 87 TYR A O 1
ATOM 753 N N . ASP A 1 88 ? 1.929 -19.292 23.499 1.00 95.81 88 ASP A N 1
ATOM 754 C CA . ASP A 1 88 ? 1.772 -19.821 24.861 1.00 95.81 88 ASP A CA 1
ATOM 755 C C . ASP A 1 88 ? 1.252 -18.760 25.851 1.00 95.81 88 ASP A C 1
ATOM 757 O O . ASP A 1 88 ? 0.538 -19.088 26.797 1.00 95.81 88 ASP A O 1
ATOM 761 N N . GLU A 1 89 ? 1.562 -17.478 25.618 1.00 95.19 89 GLU A N 1
ATOM 762 C CA . GLU A 1 89 ? 1.232 -16.362 26.515 1.00 95.19 89 GLU A CA 1
ATOM 763 C C . GLU A 1 89 ? 0.698 -15.161 25.719 1.00 95.19 89 GLU A C 1
ATOM 765 O O . GLU A 1 89 ? 1.448 -14.487 25.012 1.00 95.19 89 GLU A O 1
ATOM 770 N N . ILE A 1 90 ? -0.605 -14.876 25.835 1.00 93.44 90 ILE A N 1
ATOM 771 C CA . ILE A 1 90 ? -1.255 -13.724 25.190 1.00 93.44 90 ILE A CA 1
ATOM 772 C C . ILE A 1 90 ? -2.234 -13.027 26.142 1.00 93.44 90 ILE A C 1
ATOM 774 O O . ILE A 1 90 ? -2.856 -13.663 26.992 1.00 93.44 90 ILE A O 1
ATOM 778 N N . GLY A 1 91 ? -2.399 -11.714 25.973 1.00 93.56 91 GLY A N 1
ATOM 779 C CA . GLY A 1 91 ? -3.448 -10.926 26.622 1.00 93.56 91 GLY A CA 1
ATOM 780 C C . GLY A 1 91 ? -4.475 -10.448 25.598 1.00 93.56 91 GLY A C 1
ATOM 781 O O . GLY A 1 91 ? -4.099 -9.984 24.526 1.00 93.56 91 GLY A O 1
ATOM 782 N N . VAL A 1 92 ? -5.766 -10.542 25.927 1.00 93.62 92 VAL A N 1
ATOM 783 C CA . VAL A 1 92 ? -6.867 -10.051 25.081 1.00 93.62 92 VAL A CA 1
ATOM 784 C C . VAL A 1 92 ? -7.720 -9.085 25.894 1.00 93.62 92 VAL A C 1
ATOM 786 O O . VAL A 1 92 ? -8.104 -9.391 27.022 1.00 93.62 92 VAL A O 1
ATOM 789 N N . MET A 1 93 ? -8.019 -7.920 25.320 1.00 93.19 93 MET A N 1
ATOM 790 C CA . MET A 1 93 ? -8.881 -6.906 25.922 1.00 93.19 93 MET A CA 1
ATOM 791 C C . MET A 1 93 ? -10.108 -6.683 25.042 1.00 93.19 93 MET A C 1
ATOM 793 O O . MET A 1 93 ? -10.001 -6.637 23.820 1.00 93.19 93 MET A O 1
ATOM 797 N N . PHE A 1 94 ? -11.263 -6.512 25.679 1.00 94.81 94 PHE A N 1
ATOM 798 C CA . PHE A 1 94 ? -12.505 -6.126 25.020 1.00 94.81 94 PHE A CA 1
ATOM 799 C C . PHE A 1 94 ? -12.936 -4.752 25.527 1.00 94.81 94 PHE A C 1
ATOM 801 O O . PHE A 1 94 ? -12.883 -4.485 26.728 1.00 94.81 94 PHE A O 1
ATOM 808 N N . ALA A 1 95 ? -13.392 -3.904 24.611 1.00 92.31 95 ALA A N 1
ATOM 809 C CA . ALA A 1 95 ? -14.018 -2.625 24.911 1.00 92.31 95 ALA A CA 1
ATOM 810 C C . ALA A 1 95 ? -15.400 -2.587 24.254 1.00 92.31 95 ALA A C 1
ATOM 812 O O . ALA A 1 95 ? -15.597 -3.128 23.167 1.00 92.31 95 ALA A O 1
ATOM 813 N N . SER A 1 96 ? -16.367 -1.967 24.924 1.00 93.25 96 SER A N 1
ATOM 814 C CA . SER A 1 96 ? -17.730 -1.813 24.410 1.00 93.25 96 SER A CA 1
ATOM 815 C C . SER A 1 96 ? -18.227 -0.406 24.699 1.00 93.25 96 SER A C 1
ATOM 817 O O . SER A 1 96 ? -17.925 0.136 25.763 1.00 93.25 96 SER A O 1
ATOM 819 N N . LEU A 1 97 ? -18.987 0.167 23.765 1.00 90.69 97 LEU A N 1
ATOM 820 C CA . LEU A 1 97 ? -19.616 1.473 23.923 1.00 90.69 97 LEU A CA 1
ATOM 821 C C . LEU A 1 97 ? -21.069 1.263 24.389 1.00 90.69 97 LEU A C 1
ATOM 823 O O . LEU A 1 97 ? -21.919 0.881 23.578 1.00 90.69 97 LEU A O 1
ATOM 827 N N . PRO A 1 98 ? -21.371 1.434 25.688 1.00 92.06 98 PRO A N 1
ATOM 828 C CA . PRO A 1 98 ? -22.709 1.177 26.204 1.00 92.06 98 PRO A CA 1
ATOM 829 C C . PRO A 1 98 ? -23.715 2.180 25.629 1.00 92.06 98 PRO A C 1
ATOM 831 O O . PRO A 1 98 ? -23.380 3.338 25.392 1.00 92.06 98 PRO A O 1
ATOM 834 N N . ASN A 1 99 ? -24.962 1.739 25.444 1.00 87.94 99 ASN A N 1
ATOM 835 C CA . ASN A 1 99 ? -26.101 2.573 25.033 1.00 87.94 99 ASN A CA 1
ATOM 836 C C . ASN A 1 99 ? -25.922 3.322 23.693 1.00 87.94 99 ASN A C 1
ATOM 838 O O . ASN A 1 99 ? -26.658 4.266 23.413 1.00 87.94 99 ASN A O 1
ATOM 842 N N . PHE A 1 100 ? -24.979 2.912 22.834 1.00 87.25 100 PHE A N 1
ATOM 843 C CA . PHE A 1 100 ? -24.796 3.546 21.521 1.00 87.25 100 PHE A CA 1
ATOM 844 C C . PHE A 1 100 ? -26.019 3.366 20.609 1.00 87.25 100 PHE A C 1
ATOM 846 O O . PHE A 1 100 ? -26.362 4.267 19.852 1.00 87.25 100 PHE A O 1
ATOM 853 N N . ALA A 1 101 ? -26.707 2.224 20.717 1.00 84.31 101 ALA A N 1
ATOM 854 C CA . ALA A 1 101 ? -27.922 1.946 19.952 1.00 84.31 101 ALA A CA 1
ATOM 855 C C . ALA A 1 101 ? -29.066 2.919 20.282 1.00 84.31 101 ALA A C 1
ATOM 857 O O . ALA A 1 101 ? -29.782 3.330 19.378 1.00 84.31 101 ALA A O 1
ATOM 858 N N . ASP A 1 102 ? -29.198 3.330 21.547 1.00 84.75 102 ASP A N 1
ATOM 859 C CA . ASP A 1 102 ? -30.224 4.290 21.978 1.00 84.75 102 ASP A CA 1
ATOM 860 C C . ASP A 1 102 ? -29.869 5.731 21.571 1.00 84.75 102 ASP A C 1
ATOM 862 O O . ASP A 1 102 ? -30.748 6.569 21.381 1.00 84.75 102 ASP A O 1
ATOM 866 N N . PHE A 1 103 ? -28.572 6.026 21.437 1.00 80.00 103 PHE A N 1
ATOM 867 C CA . PHE A 1 103 ? -28.066 7.309 20.943 1.00 80.00 103 PHE A CA 1
ATOM 868 C C . PHE A 1 103 ? -28.202 7.453 19.417 1.00 80.00 103 PHE A C 1
ATOM 870 O O . PHE A 1 103 ? -28.279 8.568 18.899 1.00 80.00 103 PHE A O 1
ATOM 877 N N . TYR A 1 104 ? -28.230 6.339 18.685 1.00 82.81 104 TYR A N 1
ATOM 878 C CA . TYR A 1 104 ? -28.332 6.332 17.233 1.00 82.81 104 TYR A CA 1
ATOM 879 C C . TYR A 1 104 ? -29.756 6.671 16.769 1.00 82.81 104 TYR A C 1
ATOM 881 O O . TYR A 1 104 ? -30.703 5.932 17.031 1.00 82.81 104 TYR A O 1
ATOM 889 N N . THR A 1 105 ? -29.910 7.781 16.042 1.00 77.00 105 THR A N 1
ATOM 890 C CA . THR A 1 105 ? -31.196 8.204 15.468 1.00 77.00 105 THR A CA 1
ATOM 891 C C . THR A 1 105 ? -31.061 8.524 13.977 1.00 77.00 105 THR A C 1
ATOM 893 O O . THR A 1 105 ? -30.253 9.363 13.574 1.00 77.00 105 THR A O 1
ATOM 896 N N . GLU A 1 106 ? -31.883 7.876 13.146 1.00 71.25 106 GLU A N 1
ATOM 897 C CA . GLU A 1 106 ? -31.945 8.082 11.686 1.00 71.25 106 GLU A CA 1
ATOM 898 C C . GLU A 1 106 ? -32.923 9.204 11.282 1.00 71.25 106 GLU A C 1
ATOM 900 O O . GLU A 1 106 ? -33.490 9.205 10.190 1.00 71.25 106 GLU A O 1
ATOM 905 N N . GLU A 1 107 ? -33.166 10.179 12.160 1.00 67.12 107 GLU A N 1
ATOM 906 C CA . GLU A 1 107 ? -34.063 11.288 11.836 1.00 67.12 107 GLU A CA 1
ATOM 907 C C . GLU A 1 107 ? -33.460 12.202 10.756 1.00 67.12 107 GLU A C 1
ATOM 909 O O . GLU A 1 107 ? -32.247 12.422 10.687 1.00 67.12 107 GLU A O 1
ATOM 914 N N . SER A 1 108 ? -34.316 12.801 9.918 1.00 58.56 108 SER A N 1
ATOM 915 C CA . SER A 1 108 ? -33.896 13.709 8.838 1.00 58.56 108 SER A CA 1
ATOM 916 C C . SER A 1 108 ? -33.178 14.968 9.342 1.00 58.56 108 SER A C 1
ATOM 918 O O . SER A 1 108 ? -32.459 15.606 8.581 1.00 58.56 108 SER A O 1
ATOM 920 N N . ILE A 1 109 ? -33.360 15.317 10.621 1.00 62.50 109 ILE A N 1
ATOM 921 C CA . ILE A 1 109 ? -32.642 16.400 11.313 1.00 62.50 109 ILE A CA 1
ATOM 922 C C . ILE A 1 109 ? -31.176 16.009 11.581 1.00 62.50 109 ILE A C 1
ATOM 924 O O . ILE A 1 109 ? -30.312 16.878 11.634 1.00 62.50 109 ILE A O 1
ATOM 928 N N . ASN A 1 110 ? -30.876 14.710 11.681 1.00 58.56 110 ASN A N 1
ATOM 929 C CA . ASN A 1 110 ? -29.557 14.162 12.003 1.00 58.56 110 ASN A CA 1
ATOM 930 C C . ASN A 1 110 ? -28.799 13.634 10.765 1.00 58.56 110 ASN A C 1
ATOM 932 O O . ASN A 1 110 ? -28.012 12.689 10.859 1.00 58.56 110 ASN A O 1
ATOM 936 N N . ASN A 1 111 ? -29.082 14.182 9.574 1.00 68.69 111 ASN A N 1
ATOM 937 C CA . ASN A 1 111 ? -28.527 13.721 8.292 1.00 68.69 111 ASN A CA 1
ATOM 938 C C . ASN A 1 111 ? -28.670 12.197 8.067 1.00 68.69 111 ASN A C 1
ATOM 940 O O . ASN A 1 111 ? -27.799 11.582 7.457 1.00 68.69 111 ASN A O 1
ATOM 944 N N . GLY A 1 112 ? -29.733 11.564 8.585 1.00 75.06 112 GLY A N 1
ATOM 945 C CA . GLY A 1 112 ? -29.934 10.113 8.464 1.00 75.06 112 GLY A CA 1
ATOM 946 C C . GLY A 1 112 ? -28.949 9.269 9.287 1.00 75.06 112 GLY A C 1
ATOM 947 O O . GLY A 1 112 ? -28.555 8.194 8.850 1.00 75.06 112 GLY A O 1
ATOM 948 N N . GLY A 1 113 ? -28.500 9.768 10.445 1.00 79.50 113 GLY A N 1
ATOM 949 C CA . GLY A 1 113 ? -27.607 9.044 11.362 1.00 79.50 113 GLY A CA 1
ATOM 950 C C . GLY A 1 113 ? -26.111 9.167 11.038 1.00 79.50 113 GLY A C 1
ATOM 951 O O . GLY A 1 113 ? -25.277 8.580 11.730 1.00 79.50 113 GLY A O 1
ATOM 952 N N . ILE A 1 114 ? -25.744 9.958 10.020 1.00 86.44 114 ILE A N 1
ATOM 953 C CA . ILE A 1 114 ? -24.344 10.193 9.615 1.00 86.44 114 ILE A CA 1
ATOM 954 C C . ILE A 1 114 ? -23.533 10.847 10.740 1.00 86.44 114 ILE A C 1
ATOM 956 O O . ILE A 1 114 ? -22.361 10.523 10.925 1.00 86.44 114 ILE A O 1
ATOM 960 N N . GLU A 1 115 ? -24.140 11.751 11.506 1.00 84.88 115 GLU A N 1
ATOM 961 C CA . GLU A 1 115 ? -23.464 12.435 12.614 1.00 84.88 115 GLU A CA 1
ATOM 962 C C . GLU A 1 115 ? -23.064 11.456 13.727 1.00 84.88 115 GLU A C 1
ATOM 964 O O . GLU A 1 115 ? -21.946 11.523 14.238 1.00 84.88 115 GLU A O 1
ATOM 969 N N . CYS A 1 116 ? -23.922 10.478 14.040 1.00 87.44 116 CYS A N 1
ATOM 970 C CA . CYS A 1 116 ? -23.612 9.426 15.009 1.00 87.44 116 CYS A CA 1
ATOM 971 C C . CYS A 1 116 ? -22.447 8.543 14.533 1.00 87.44 116 CYS A C 1
ATOM 973 O O . CYS A 1 116 ? -21.578 8.188 15.329 1.00 87.44 116 CYS A O 1
ATOM 975 N N . LEU A 1 117 ? -22.391 8.221 13.235 1.00 89.50 117 LEU A N 1
ATOM 976 C CA . LEU A 1 117 ? -21.268 7.479 12.649 1.00 89.50 117 LEU A CA 1
ATOM 977 C C . LEU A 1 117 ? -19.975 8.298 12.648 1.00 89.50 117 LEU A C 1
ATOM 979 O O . LEU A 1 117 ? -18.904 7.742 12.880 1.00 89.50 117 LEU A O 1
ATOM 983 N N . ARG A 1 118 ? -20.058 9.616 12.432 1.00 90.75 118 ARG A N 1
ATOM 984 C CA . ARG A 1 118 ? -18.891 10.498 12.528 1.00 90.75 118 ARG A CA 1
ATOM 985 C C . ARG A 1 118 ? -18.327 10.514 13.943 1.00 90.75 118 ARG A C 1
ATOM 987 O O . ARG A 1 118 ? -17.122 10.363 14.097 1.00 90.75 118 ARG A O 1
ATOM 994 N N . PHE A 1 119 ? -19.192 10.639 14.947 1.00 89.81 119 PHE A N 1
ATOM 995 C CA . PHE A 1 119 ? -18.788 10.584 16.349 1.00 89.81 119 PHE A CA 1
ATOM 996 C C . PHE A 1 119 ? -18.148 9.236 16.711 1.00 89.81 119 PHE A C 1
ATOM 998 O O . PHE A 1 119 ? -17.114 9.190 17.371 1.00 89.81 119 PHE A O 1
ATOM 1005 N N . LEU A 1 120 ? -18.706 8.123 16.222 1.00 93.12 120 LEU A N 1
ATOM 1006 C CA . LEU A 1 120 ? -18.092 6.806 16.407 1.00 93.12 120 LEU A CA 1
ATOM 1007 C C . LEU A 1 120 ? -16.704 6.723 15.752 1.00 93.12 120 LEU A C 1
ATOM 1009 O O . LEU A 1 120 ? -15.775 6.193 16.355 1.00 93.12 120 LEU A O 1
ATOM 1013 N N . ASN A 1 121 ? -16.555 7.262 14.541 1.00 94.12 121 ASN A N 1
ATOM 1014 C CA . ASN A 1 121 ? -15.273 7.298 13.844 1.00 94.12 121 ASN A CA 1
ATOM 1015 C C . ASN A 1 121 ? -14.238 8.170 14.574 1.00 94.12 121 ASN A C 1
ATOM 1017 O O . ASN A 1 121 ? -13.060 7.838 14.562 1.00 94.12 121 ASN A O 1
ATOM 1021 N N . GLU A 1 122 ? -14.667 9.250 15.229 1.00 95.50 122 GLU A N 1
ATOM 1022 C CA . GLU A 1 122 ? -13.808 10.075 16.086 1.00 95.50 122 GLU A CA 1
ATOM 1023 C C . GLU A 1 122 ? -13.297 9.272 17.290 1.00 95.50 122 GLU A C 1
ATOM 1025 O O . GLU A 1 122 ? -12.089 9.197 17.496 1.00 95.50 122 GLU A O 1
ATOM 1030 N N . ILE A 1 123 ? -14.183 8.558 17.997 1.00 94.56 123 ILE A N 1
ATOM 1031 C CA . ILE A 1 123 ? -13.785 7.673 19.106 1.00 94.56 123 ILE A CA 1
ATOM 1032 C C . ILE A 1 123 ? -12.773 6.615 18.639 1.00 94.56 123 ILE A C 1
ATOM 1034 O O . ILE A 1 123 ? -11.768 6.390 19.310 1.00 94.56 123 ILE A O 1
ATOM 1038 N N . ILE A 1 124 ? -13.026 5.948 17.507 1.00 94.81 124 ILE A N 1
ATOM 1039 C CA . ILE A 1 124 ? -12.120 4.918 16.968 1.00 94.81 124 ILE A CA 1
ATOM 1040 C C . ILE A 1 124 ? -10.774 5.539 16.571 1.00 94.81 124 ILE A C 1
ATOM 1042 O O . ILE A 1 124 ? -9.730 5.005 16.933 1.00 94.81 124 ILE A O 1
ATOM 1046 N N . SER A 1 125 ? -10.787 6.697 15.908 1.00 95.88 125 SER A N 1
ATOM 1047 C CA . SER A 1 125 ? -9.569 7.409 15.505 1.00 95.88 125 SER A CA 1
ATOM 1048 C C . SER A 1 125 ? -8.711 7.837 16.702 1.00 95.88 125 SER A C 1
ATOM 1050 O O . SER A 1 125 ? -7.480 7.840 16.604 1.00 95.88 125 SER A O 1
ATOM 1052 N N . ASP A 1 126 ? -9.327 8.191 17.832 1.00 95.50 126 ASP A N 1
ATOM 1053 C CA . ASP A 1 126 ? -8.611 8.497 19.075 1.00 95.50 126 ASP A CA 1
ATOM 1054 C C . ASP A 1 126 ? -7.935 7.247 19.660 1.00 95.50 126 ASP A C 1
ATOM 1056 O O . ASP A 1 126 ? -6.800 7.322 20.143 1.00 95.50 126 ASP A O 1
ATOM 1060 N N . PHE A 1 127 ? -8.589 6.080 19.581 1.00 94.12 127 PHE A N 1
ATOM 1061 C CA . PHE A 1 127 ? -7.977 4.803 19.961 1.00 94.12 127 PHE A CA 1
ATOM 1062 C C . PHE A 1 127 ? -6.812 4.429 19.042 1.00 94.12 127 PHE A C 1
ATOM 1064 O O . PHE A 1 127 ? -5.750 4.069 19.550 1.00 94.12 127 PHE A O 1
ATOM 1071 N N . ASP A 1 128 ? -6.972 4.563 17.725 1.00 92.38 128 ASP A N 1
ATOM 1072 C CA . ASP A 1 128 ? -5.902 4.304 16.754 1.00 92.38 128 ASP A CA 1
ATOM 1073 C C . ASP A 1 128 ? -4.684 5.201 17.034 1.00 92.38 128 ASP A C 1
ATOM 1075 O O . ASP A 1 128 ? -3.553 4.724 17.146 1.00 92.38 128 ASP A O 1
ATOM 1079 N N . SER A 1 129 ? -4.920 6.492 17.290 1.00 92.31 129 SER A N 1
ATOM 1080 C CA . SER A 1 129 ? -3.863 7.452 17.645 1.00 92.31 129 SER A CA 1
ATOM 1081 C C . SER A 1 129 ? -3.155 7.097 18.958 1.00 92.31 129 SER A C 1
ATOM 1083 O O . SER A 1 129 ? -1.958 7.350 19.125 1.00 92.31 129 SER A O 1
ATOM 1085 N N . LEU A 1 130 ? -3.878 6.515 19.919 1.00 92.50 130 LEU A N 1
ATOM 1086 C CA . LEU A 1 130 ? -3.296 6.042 21.171 1.00 92.50 130 LEU A CA 1
ATOM 1087 C C . LEU A 1 130 ? -2.419 4.800 20.952 1.00 92.50 130 LEU A C 1
ATOM 1089 O O . LEU A 1 130 ? -1.359 4.702 21.574 1.00 92.50 130 LEU A O 1
ATOM 1093 N N . LEU A 1 131 ? -2.815 3.890 20.059 1.00 89.75 131 LEU A N 1
ATOM 1094 C CA . LEU A 1 131 ? -2.044 2.694 19.696 1.00 89.75 131 LEU A CA 1
ATOM 1095 C C . LEU A 1 131 ? -0.752 3.024 18.930 1.00 89.75 131 LEU A C 1
ATOM 1097 O O . LEU A 1 131 ? 0.238 2.306 19.070 1.00 89.75 131 LEU A O 1
ATOM 1101 N N . ASP A 1 132 ? -0.717 4.146 18.211 1.00 88.25 132 ASP A N 1
ATOM 1102 C CA . ASP A 1 132 ? 0.486 4.639 17.525 1.00 88.25 132 ASP A CA 1
ATOM 1103 C C . ASP A 1 132 ? 1.585 5.140 18.480 1.00 88.25 132 ASP A C 1
ATOM 1105 O O . ASP A 1 132 ? 2.755 5.278 18.094 1.00 88.25 132 ASP A O 1
ATOM 1109 N N . ASN A 1 133 ? 1.254 5.407 19.747 1.00 91.62 133 ASN A N 1
ATOM 1110 C CA . ASN A 1 133 ? 2.242 5.818 20.737 1.00 91.62 133 ASN A CA 1
ATOM 1111 C C . ASN A 1 133 ? 3.258 4.680 20.977 1.00 91.62 133 ASN A C 1
ATOM 1113 O O . ASN A 1 133 ? 2.858 3.552 21.270 1.00 91.62 133 ASN A O 1
ATOM 1117 N N . PRO A 1 134 ? 4.578 4.953 20.968 1.00 88.44 134 PRO A N 1
ATOM 1118 C CA . PRO A 1 134 ? 5.613 3.927 21.124 1.00 88.44 134 PRO A CA 1
ATOM 1119 C C . PRO A 1 134 ? 5.512 3.105 22.417 1.00 88.44 134 PRO A C 1
ATOM 1121 O O . PRO A 1 134 ? 6.06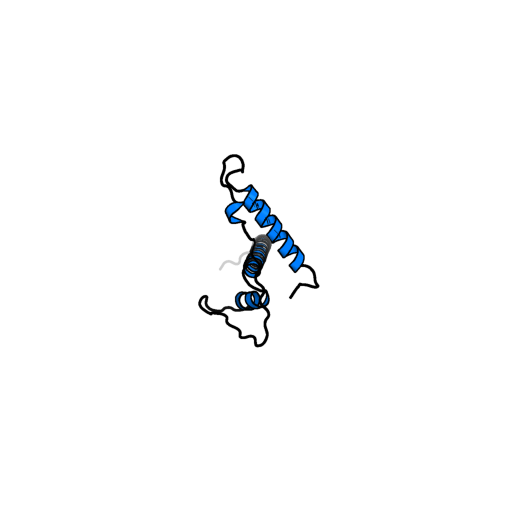9 2.017 22.481 1.00 88.44 134 PRO A O 1
ATOM 1124 N N . LYS A 1 135 ? 4.816 3.600 23.449 1.00 87.50 135 LYS A N 1
ATOM 1125 C CA . LYS A 1 135 ? 4.545 2.840 24.677 1.00 87.50 135 LYS A CA 1
ATOM 1126 C C . LYS A 1 135 ? 3.522 1.710 24.478 1.00 87.50 135 LYS A C 1
ATOM 1128 O O . LYS A 1 135 ? 3.572 0.727 25.211 1.00 87.50 135 LYS A O 1
ATOM 1133 N N . PHE A 1 136 ? 2.57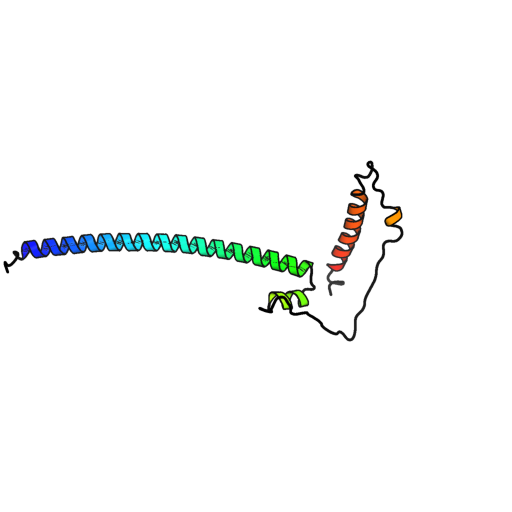8 1.887 23.556 1.00 82.56 136 PHE A N 1
ATOM 1134 C CA . PHE A 1 136 ? 1.477 0.954 23.280 1.00 82.56 136 PHE A CA 1
ATOM 1135 C C . PHE A 1 136 ? 1.671 0.170 21.982 1.00 82.56 136 PHE A C 1
ATOM 1137 O O . PHE A 1 136 ? 0.960 -0.802 21.743 1.00 82.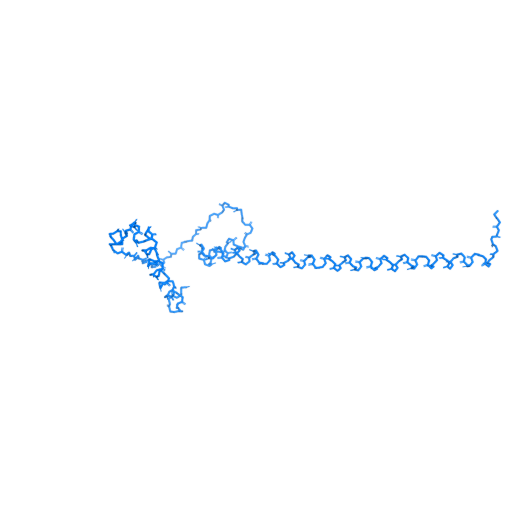56 136 PHE A O 1
ATOM 1144 N N . ARG A 1 137 ? 2.655 0.567 21.176 1.00 74.31 137 ARG A N 1
ATOM 1145 C CA . ARG A 1 137 ? 3.044 -0.122 19.956 1.00 74.31 137 ARG A CA 1
ATOM 1146 C C . ARG A 1 137 ? 3.645 -1.494 20.289 1.00 74.31 137 ARG A C 1
ATOM 1148 O O . ARG A 1 137 ? 4.713 -1.571 20.897 1.00 74.31 137 ARG A O 1
ATOM 1155 N N . VAL A 1 138 ? 2.915 -2.545 19.912 1.00 61.91 138 VAL A N 1
ATOM 1156 C CA . VAL A 1 138 ? 3.283 -3.967 20.064 1.00 61.91 138 VAL A CA 1
ATOM 1157 C C . VAL A 1 138 ? 4.264 -4.394 18.977 1.00 61.91 138 VAL A C 1
ATOM 1159 O O . VAL A 1 138 ? 4.116 -3.917 17.828 1.00 61.91 138 VAL A O 1
#

Foldseek 3Di:
DDDDPPVVVVVVVVVVVVVVVVVVVVVVVVVVVVVVVVVVVVVVVVVVVVVVVVVVLVVLVVVDPPVVSCVVSVDPDDPPDDDDDDDPDDDDDDDDDPPLVVVADLDVVCVGRVVSVVVVVVVVVVVVVVCPPPVNPD

Organism: Mustela putorius furo (NCBI:txid9669)

pLDDT: mean 87.59, std 11.55, range [45.06, 98.31]

Secondary structure (DSSP, 8-state):
-----HHHHHHHHHHHHHHHHHHHHHHHHHHHHHHHHHHHHHHHHHHHHHHHHHHHHHHHHHHS-HHHHHHHHS----TT-------SS--------TTHHHH----GGGGGGHHHHHHHHHHHHHHHHHHTSTTT--

InterPro domains:
  IPR001054 Adenylyl cyclase class-3/4/guanylyl cyclase [PF00211] (83-135)
  IPR029787 Nucleotide cyclase [G3DSA:3.30.70.1230] (43-138)
  IPR029787 Nucleotide cyclase [SSF55073] (85-133)